Protein AF-A0A3N5YJX9-F1 (afdb_monomer_lite)

Structure (mmCIF, N/CA/C/O backbone):
data_AF-A0A3N5YJX9-F1
#
_entry.id   AF-A0A3N5YJX9-F1
#
loop_
_atom_site.group_PDB
_atom_site.id
_atom_site.type_symbol
_atom_site.label_atom_id
_atom_site.label_alt_id
_atom_site.label_comp_id
_atom_site.label_asym_id
_atom_site.label_entity_id
_atom_site.label_seq_id
_atom_site.pdbx_PDB_ins_code
_atom_site.Cartn_x
_atom_site.Cartn_y
_atom_site.Cartn_z
_atom_site.occupancy
_atom_site.B_iso_or_equiv
_atom_site.auth_seq_id
_atom_site.auth_comp_id
_atom_site.auth_asym_id
_atom_site.auth_atom_id
_atom_site.pdbx_PDB_model_num
ATOM 1 N N . MET A 1 1 ? -6.882 -29.088 -6.439 1.00 32.12 1 MET A N 1
ATOM 2 C CA . MET A 1 1 ? -7.105 -27.844 -7.210 1.00 32.12 1 MET A CA 1
ATOM 3 C C . MET A 1 1 ? -6.017 -26.853 -6.823 1.00 32.12 1 MET A C 1
ATOM 5 O O . MET A 1 1 ? -6.180 -26.112 -5.863 1.00 32.12 1 MET A O 1
ATOM 9 N N . SER A 1 2 ? -4.871 -26.924 -7.504 1.00 31.50 2 SER A N 1
ATOM 10 C CA . SER A 1 2 ? -3.689 -26.105 -7.214 1.00 31.50 2 SER A CA 1
ATOM 11 C C . SER A 1 2 ? -3.953 -24.651 -7.579 1.00 31.50 2 SER A C 1
ATOM 13 O O . SER A 1 2 ? -4.004 -24.302 -8.755 1.00 31.50 2 SER A O 1
ATOM 15 N N . ARG A 1 3 ? -4.155 -23.803 -6.570 1.00 35.34 3 ARG A N 1
ATOM 16 C CA . ARG A 1 3 ? -4.198 -22.355 -6.754 1.00 35.34 3 ARG A CA 1
ATOM 17 C C . ARG A 1 3 ? -2.767 -21.845 -6.720 1.00 35.34 3 ARG A C 1
ATOM 19 O O . ARG A 1 3 ? -2.044 -22.064 -5.755 1.00 35.34 3 ARG A O 1
ATOM 26 N N . HIS A 1 4 ? -2.363 -21.247 -7.833 1.00 33.12 4 HIS A N 1
ATOM 27 C CA . HIS A 1 4 ? -1.064 -20.627 -8.017 1.00 33.12 4 HIS A CA 1
ATOM 28 C C . HIS A 1 4 ? -0.726 -19.716 -6.835 1.00 33.12 4 HIS A C 1
ATOM 30 O O . HIS A 1 4 ? -1.499 -18.822 -6.492 1.00 33.12 4 HIS A O 1
ATOM 36 N N . LEU A 1 5 ? 0.455 -19.942 -6.255 1.00 34.22 5 LEU A N 1
ATOM 37 C CA . LEU A 1 5 ? 1.162 -18.989 -5.412 1.00 34.22 5 LEU A CA 1
ATOM 38 C C . LEU A 1 5 ? 1.250 -17.665 -6.179 1.00 34.22 5 LEU A C 1
ATOM 40 O O . LEU A 1 5 ? 2.107 -17.501 -7.050 1.00 34.22 5 LEU A O 1
ATOM 44 N N . HIS A 1 6 ? 0.358 -16.723 -5.882 1.00 37.38 6 HIS A N 1
ATOM 45 C CA . HIS A 1 6 ? 0.548 -15.334 -6.268 1.00 37.38 6 HIS A CA 1
ATOM 46 C C . HIS A 1 6 ? 1.673 -14.777 -5.394 1.00 37.38 6 HIS A C 1
ATOM 48 O O . HIS A 1 6 ? 1.455 -14.109 -4.389 1.00 37.38 6 HIS A O 1
ATOM 54 N N . LEU A 1 7 ? 2.907 -15.099 -5.785 1.00 35.69 7 LEU A N 1
ATOM 55 C CA . LEU A 1 7 ? 4.089 -14.337 -5.423 1.00 35.69 7 LEU A CA 1
ATOM 56 C C . LEU A 1 7 ? 3.825 -12.896 -5.866 1.00 35.69 7 LEU A C 1
ATOM 58 O O . LEU A 1 7 ? 3.895 -12.570 -7.053 1.00 35.69 7 LEU A O 1
A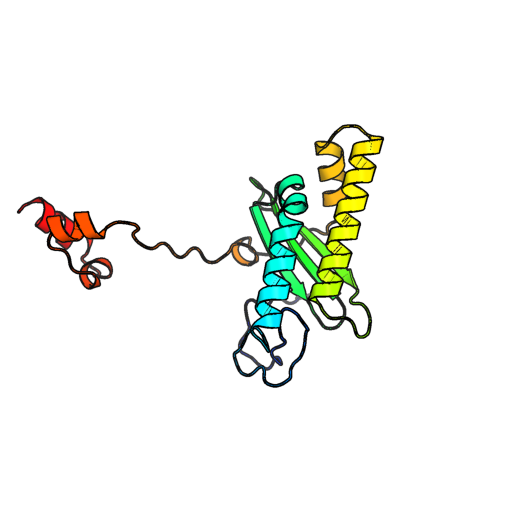TOM 62 N N . TYR A 1 8 ? 3.462 -12.045 -4.907 1.00 42.09 8 TYR A N 1
ATOM 63 C CA . TYR A 1 8 ? 3.454 -10.599 -5.083 1.00 42.09 8 TYR A CA 1
ATOM 64 C C . TYR A 1 8 ? 4.785 -10.186 -5.715 1.00 42.09 8 TYR A C 1
ATOM 66 O O . TYR A 1 8 ? 5.828 -10.739 -5.352 1.00 42.09 8 TYR A O 1
ATOM 74 N N . PRO A 1 9 ? 4.791 -9.262 -6.688 1.00 41.00 9 PRO A N 1
ATOM 75 C CA . PRO A 1 9 ? 5.944 -9.038 -7.535 1.00 41.00 9 PRO A CA 1
ATOM 76 C C . PRO A 1 9 ? 7.005 -8.225 -6.789 1.00 41.00 9 PRO A C 1
ATOM 78 O O . PRO A 1 9 ? 7.291 -7.076 -7.123 1.00 41.00 9 PRO A O 1
ATOM 81 N N . LEU A 1 10 ? 7.701 -8.854 -5.848 1.00 41.78 10 LEU A N 1
ATOM 82 C CA . LEU A 1 10 ? 9.114 -8.581 -5.642 1.00 41.78 10 LEU A CA 1
ATOM 83 C C . LEU A 1 10 ? 9.870 -9.245 -6.804 1.00 41.78 10 LEU A C 1
ATOM 85 O O . LEU A 1 10 ? 10.574 -10.225 -6.632 1.00 41.78 10 LEU A O 1
ATOM 89 N N . ILE A 1 11 ? 9.627 -8.709 -8.007 1.00 45.81 11 ILE A N 1
ATOM 90 C CA . ILE A 1 11 ? 10.294 -8.978 -9.288 1.00 45.81 11 ILE A CA 1
ATOM 91 C C . ILE A 1 11 ? 10.643 -10.466 -9.508 1.00 45.81 11 ILE A C 1
ATOM 93 O O . ILE A 1 11 ? 11.786 -10.864 -9.285 1.00 45.81 11 ILE A O 1
ATOM 97 N N . PRO A 1 12 ? 9.725 -11.278 -10.063 1.00 39.91 12 PRO A N 1
ATOM 98 C CA . PRO A 1 12 ? 10.127 -12.474 -10.778 1.00 39.91 12 PRO A CA 1
ATOM 99 C C . PRO A 1 12 ? 10.818 -12.019 -12.072 1.00 39.91 12 PRO A C 1
ATOM 101 O O . PRO A 1 12 ? 10.182 -11.524 -13.005 1.00 39.91 12 PRO A O 1
ATOM 104 N N . GLU A 1 13 ? 12.145 -12.132 -12.105 1.00 44.84 13 GLU A N 1
ATOM 105 C CA . GLU A 1 13 ? 12.948 -12.135 -13.331 1.00 44.84 13 GLU A CA 1
ATOM 106 C C . GLU A 1 13 ? 12.557 -13.381 -14.136 1.00 44.84 13 GLU A C 1
ATOM 108 O O . GLU A 1 13 ? 13.239 -14.386 -14.040 1.00 44.84 13 GLU A O 1
ATOM 113 N N . ASN A 1 14 ? 11.420 -13.358 -14.839 1.00 38.16 14 ASN A N 1
ATOM 114 C CA . ASN A 1 14 ? 11.086 -14.285 -15.927 1.00 38.16 14 ASN A CA 1
ATOM 115 C C . ASN A 1 14 ? 9.907 -13.719 -16.743 1.00 38.16 14 ASN A C 1
ATOM 117 O O . ASN A 1 14 ? 8.766 -13.703 -16.291 1.00 38.16 14 ASN A O 1
ATOM 121 N N . GLY A 1 15 ? 10.192 -13.207 -17.946 1.00 50.03 15 GLY A N 1
ATOM 122 C CA . GLY A 1 15 ? 9.205 -12.941 -19.007 1.00 50.03 15 GLY A CA 1
ATOM 123 C C . GLY A 1 15 ? 8.247 -11.747 -18.855 1.00 50.03 15 GLY A C 1
ATOM 124 O O . GLY A 1 15 ? 7.634 -11.352 -19.843 1.00 50.03 15 GLY A O 1
ATOM 125 N N . HIS A 1 16 ? 8.111 -11.128 -17.678 1.00 59.88 16 HIS A N 1
ATOM 126 C CA . HIS A 1 16 ? 7.178 -10.008 -17.494 1.00 59.88 16 HIS A CA 1
ATOM 127 C C . HIS A 1 16 ? 7.773 -8.647 -17.891 1.00 59.88 16 HIS A C 1
ATOM 129 O O . HIS A 1 16 ? 8.841 -8.241 -17.426 1.00 59.88 16 HIS A O 1
ATOM 135 N N . VAL A 1 17 ? 7.033 -7.898 -18.717 1.00 69.00 17 VAL A N 1
ATOM 136 C CA . VAL A 1 17 ? 7.378 -6.524 -19.110 1.00 69.00 17 VAL A CA 1
ATOM 137 C C . VAL A 1 17 ? 7.419 -5.633 -17.864 1.00 69.00 17 VAL A C 1
ATOM 139 O O . VAL A 1 17 ? 6.402 -5.436 -17.195 1.00 69.00 17 VAL A O 1
ATOM 142 N N . ARG A 1 18 ? 8.594 -5.077 -17.539 1.00 82.25 18 ARG A N 1
ATOM 143 C CA . ARG A 1 18 ? 8.729 -4.161 -16.396 1.00 82.25 18 ARG A CA 1
ATOM 144 C C . ARG A 1 18 ? 7.963 -2.875 -16.664 1.00 82.25 18 ARG A C 1
ATOM 146 O O . ARG A 1 18 ? 8.149 -2.241 -17.698 1.00 82.25 18 ARG A O 1
ATOM 153 N N . ARG A 1 19 ? 7.156 -2.466 -15.687 1.00 90.44 19 ARG A N 1
ATOM 154 C CA . ARG A 1 19 ? 6.384 -1.221 -15.709 1.00 90.44 19 ARG A CA 1
ATOM 155 C C . ARG A 1 19 ? 6.910 -0.242 -14.674 1.00 90.44 19 ARG A C 1
ATOM 157 O O . ARG A 1 19 ? 7.358 -0.638 -13.598 1.00 90.44 19 ARG A O 1
ATOM 164 N N . CYS A 1 20 ? 6.838 1.050 -14.977 1.00 93.56 20 CYS A N 1
ATOM 165 C CA . CYS A 1 20 ? 7.133 2.084 -13.997 1.00 93.56 20 CYS A CA 1
ATOM 166 C C . CYS A 1 20 ? 6.141 2.002 -12.833 1.00 93.56 20 CYS A C 1
ATOM 168 O O . CYS A 1 20 ? 4.937 2.097 -13.052 1.00 93.56 20 CYS A O 1
ATOM 170 N N . LEU A 1 21 ? 6.641 1.947 -11.594 1.00 92.12 21 LEU A N 1
ATOM 171 C CA . LEU A 1 21 ? 5.787 1.828 -10.405 1.00 92.12 21 LEU A CA 1
ATOM 172 C C . LEU A 1 21 ? 4.828 3.017 -10.180 1.00 92.12 21 LEU A C 1
ATOM 174 O O . LEU A 1 21 ? 3.862 2.905 -9.435 1.00 92.12 21 LEU A O 1
ATOM 178 N N . SER A 1 22 ? 5.106 4.164 -10.803 1.00 94.81 22 SER A N 1
ATOM 179 C CA . SER A 1 22 ? 4.322 5.394 -10.653 1.00 94.81 22 SER A CA 1
ATOM 180 C C . SER A 1 22 ? 3.301 5.567 -11.779 1.00 94.81 22 SER A C 1
ATOM 182 O O . SER A 1 22 ? 2.110 5.730 -11.523 1.00 94.81 22 SER A O 1
ATOM 184 N N . CYS A 1 23 ? 3.751 5.516 -13.039 1.00 94.56 23 CYS A N 1
ATOM 185 C CA . CYS A 1 23 ? 2.905 5.805 -14.201 1.00 94.56 23 CYS A CA 1
ATOM 186 C C . CYS A 1 23 ? 2.478 4.579 -15.013 1.00 94.56 23 CYS A C 1
ATOM 188 O O . CYS A 1 23 ? 1.605 4.710 -15.862 1.00 94.56 23 CYS A O 1
ATOM 190 N N . GLY A 1 24 ? 3.048 3.402 -14.753 1.00 93.00 24 GLY A N 1
ATOM 191 C CA . GLY A 1 24 ? 2.701 2.168 -15.453 1.00 93.00 24 GLY A CA 1
ATOM 192 C C . GLY A 1 24 ? 3.336 1.992 -16.834 1.00 93.00 24 GLY A C 1
ATOM 193 O O . GLY A 1 24 ? 3.169 0.919 -17.403 1.00 93.00 24 GLY A O 1
ATOM 194 N N . THR A 1 25 ? 4.085 2.975 -17.361 1.00 92.44 25 THR A N 1
ATOM 195 C CA . THR A 1 25 ? 4.723 2.841 -18.686 1.00 92.44 25 THR A CA 1
ATOM 196 C C . THR A 1 25 ? 5.690 1.662 -18.735 1.00 92.44 25 THR A C 1
ATOM 198 O O . THR A 1 25 ? 6.396 1.388 -17.760 1.00 92.44 25 THR A O 1
ATOM 201 N N . THR A 1 26 ? 5.723 0.986 -19.876 1.00 91.25 26 THR A N 1
ATOM 202 C CA . THR A 1 26 ? 6.689 -0.060 -20.231 1.00 91.25 26 THR A CA 1
ATOM 203 C C . THR A 1 26 ? 7.859 0.499 -21.045 1.00 91.25 26 THR A C 1
ATOM 205 O O . THR A 1 26 ? 8.892 -0.158 -21.193 1.00 91.25 26 THR A O 1
ATOM 208 N N . GLU A 1 27 ? 7.735 1.733 -21.536 1.00 89.94 27 GLU A N 1
ATOM 209 C CA . GLU A 1 27 ? 8.723 2.378 -22.391 1.00 89.94 27 GLU A CA 1
ATOM 210 C C . GLU A 1 27 ? 10.031 2.632 -21.640 1.00 89.94 27 GLU A C 1
ATOM 212 O O . GLU A 1 27 ? 10.050 3.171 -20.530 1.00 89.94 27 GLU A O 1
ATOM 217 N N . ASN A 1 28 ? 11.152 2.259 -22.263 1.00 84.75 28 ASN A N 1
ATOM 218 C CA . ASN A 1 28 ? 12.504 2.504 -21.750 1.00 84.75 28 ASN A CA 1
ATOM 219 C C . ASN A 1 28 ? 12.766 1.966 -20.330 1.00 84.75 28 ASN A C 1
ATOM 221 O O . ASN A 1 28 ? 13.691 2.412 -19.641 1.00 84.75 28 ASN A O 1
ATOM 225 N N . MET A 1 29 ? 11.985 0.975 -19.889 1.00 87.94 29 MET A N 1
ATOM 226 C CA . MET A 1 29 ? 12.058 0.473 -18.523 1.00 87.94 29 MET A CA 1
ATOM 227 C C . MET A 1 29 ? 13.302 -0.379 -18.270 1.00 87.94 29 MET A C 1
ATOM 229 O O . MET A 1 29 ? 13.894 -0.247 -17.202 1.00 87.94 29 MET A O 1
ATOM 233 N N . LYS A 1 30 ? 13.771 -1.189 -19.232 1.00 84.19 30 LYS A N 1
ATOM 234 C CA . LYS A 1 30 ? 14.934 -2.091 -19.060 1.00 84.19 30 LYS A CA 1
ATOM 235 C C . LYS A 1 30 ? 14.888 -2.786 -17.682 1.00 84.19 30 LYS A C 1
ATOM 237 O O . LYS A 1 30 ? 13.954 -3.529 -17.408 1.00 84.19 30 LYS A O 1
ATOM 242 N N . ARG A 1 31 ? 15.848 -2.492 -16.787 1.00 83.75 31 ARG A N 1
ATOM 243 C CA . ARG A 1 31 ? 15.897 -2.973 -15.388 1.00 83.75 31 ARG A CA 1
ATOM 244 C C . ARG A 1 31 ? 15.453 -1.943 -14.333 1.00 83.75 31 ARG A C 1
ATOM 246 O O . ARG A 1 31 ? 15.538 -2.204 -13.135 1.00 83.75 31 ARG A O 1
ATOM 253 N N . ARG A 1 32 ? 15.002 -0.760 -14.746 1.00 86.38 32 ARG A N 1
ATOM 254 C CA . ARG A 1 32 ? 14.600 0.345 -13.862 1.00 86.38 32 ARG A CA 1
ATOM 255 C C . ARG A 1 32 ? 13.259 0.042 -13.185 1.00 86.38 32 ARG A C 1
ATOM 257 O O . ARG A 1 32 ? 12.441 -0.705 -13.707 1.00 86.38 32 ARG A O 1
ATOM 264 N N . ARG A 1 33 ? 13.022 0.660 -12.022 1.00 89.25 33 ARG A N 1
ATOM 265 C CA . ARG A 1 33 ? 11.700 0.672 -11.350 1.00 89.25 33 ARG A CA 1
ATOM 266 C C . ARG A 1 33 ? 10.853 1.892 -11.726 1.00 89.25 33 ARG A C 1
ATOM 268 O O . ARG A 1 33 ? 9.632 1.874 -11.596 1.00 89.25 33 ARG A O 1
ATOM 275 N N . TYR A 1 34 ? 11.502 2.957 -12.194 1.00 93.69 34 TYR A N 1
ATOM 276 C CA . TYR A 1 34 ? 10.875 4.217 -12.579 1.00 93.69 34 TYR A CA 1
ATOM 277 C C . TYR A 1 34 ? 11.385 4.647 -13.953 1.00 93.69 34 TYR A C 1
ATOM 279 O O . TYR A 1 34 ? 12.584 4.526 -14.211 1.00 93.69 34 TYR A O 1
ATOM 287 N N . CYS A 1 35 ? 10.500 5.161 -14.810 1.00 93.56 35 CYS A N 1
ATOM 288 C CA . CYS A 1 35 ? 10.894 5.683 -16.120 1.00 93.56 35 CYS A CA 1
ATOM 289 C C . CYS A 1 35 ? 11.647 7.020 -16.007 1.00 93.56 35 CYS A C 1
ATOM 291 O O . CYS A 1 35 ? 12.532 7.294 -16.812 1.00 93.56 35 CYS A O 1
ATOM 293 N N . SER A 1 36 ? 11.351 7.818 -14.974 1.00 94.62 36 SER A N 1
ATOM 294 C CA . SER A 1 36 ? 11.978 9.115 -14.711 1.00 94.62 36 SER A CA 1
ATOM 295 C C . SER A 1 36 ? 12.150 9.393 -13.212 1.00 94.62 36 SER A C 1
ATOM 297 O O . SER A 1 36 ? 11.510 8.766 -12.358 1.00 94.62 36 SER A O 1
ATOM 299 N N . ILE A 1 37 ? 13.011 10.366 -12.890 1.00 94.94 37 ILE A N 1
ATOM 300 C CA . ILE A 1 37 ? 13.182 10.889 -11.523 1.00 94.94 37 ILE A CA 1
ATOM 301 C C . ILE A 1 37 ? 11.869 11.494 -11.020 1.00 94.94 37 ILE A C 1
ATOM 303 O O . ILE A 1 37 ? 11.470 11.230 -9.887 1.00 94.94 37 ILE A O 1
ATOM 307 N N . GLU A 1 38 ? 11.162 12.221 -11.884 1.00 96.25 38 GLU A N 1
ATOM 308 C CA . GLU A 1 38 ? 9.857 12.806 -11.583 1.00 96.25 38 GLU A CA 1
ATOM 309 C C . GLU A 1 38 ? 8.846 11.731 -11.158 1.00 96.25 38 GLU A C 1
ATOM 311 O O . GLU A 1 38 ? 8.195 11.863 -10.125 1.00 96.25 38 GLU A O 1
ATOM 316 N N . CYS A 1 39 ? 8.773 10.601 -11.872 1.00 95.38 39 CYS A N 1
ATOM 317 C CA . CYS A 1 39 ? 7.890 9.494 -11.497 1.00 95.38 39 CYS A CA 1
ATOM 318 C C . CYS A 1 39 ? 8.227 8.914 -10.117 1.00 95.38 39 CYS A C 1
ATOM 320 O O . CYS A 1 39 ? 7.314 8.621 -9.337 1.00 95.38 39 CYS A O 1
ATOM 322 N N . ARG A 1 40 ? 9.521 8.771 -9.797 1.00 94.75 40 ARG A N 1
ATOM 323 C CA . ARG A 1 40 ? 9.985 8.323 -8.474 1.00 94.75 40 ARG A CA 1
ATOM 324 C C . ARG A 1 40 ? 9.578 9.308 -7.380 1.00 94.75 40 ARG A C 1
ATOM 326 O O . ARG A 1 40 ? 9.062 8.889 -6.346 1.00 94.75 40 ARG A O 1
ATOM 333 N N . GLN A 1 41 ? 9.817 10.599 -7.598 1.00 95.56 41 GLN A N 1
ATOM 334 C CA . GLN A 1 41 ? 9.490 11.654 -6.641 1.00 95.56 41 GLN A CA 1
ATOM 335 C C . GLN A 1 41 ? 7.979 11.783 -6.449 1.00 95.56 41 GLN A C 1
ATOM 337 O O . GLN A 1 41 ? 7.529 11.824 -5.307 1.00 95.56 41 GLN A O 1
ATOM 342 N N . LYS A 1 42 ? 7.192 11.739 -7.531 1.00 94.69 42 LYS A N 1
ATOM 343 C CA . LYS A 1 42 ? 5.727 11.773 -7.477 1.00 94.69 42 LYS A CA 1
ATOM 344 C C . LYS A 1 42 ? 5.182 10.620 -6.639 1.00 94.69 42 LYS A C 1
ATOM 346 O O . LYS A 1 42 ? 4.387 10.868 -5.736 1.00 94.69 42 LYS A O 1
ATOM 351 N N . LEU A 1 43 ? 5.617 9.378 -6.880 1.00 92.88 43 LEU A N 1
ATOM 352 C CA . LEU A 1 43 ? 5.144 8.242 -6.079 1.00 92.88 43 LEU A CA 1
ATOM 353 C C . LEU A 1 43 ? 5.560 8.384 -4.611 1.00 92.88 43 LEU A C 1
ATOM 355 O O . LEU A 1 43 ? 4.719 8.248 -3.728 1.00 92.88 43 LEU A O 1
ATOM 359 N N . ARG A 1 44 ? 6.826 8.731 -4.341 1.00 92.94 44 ARG A N 1
ATOM 360 C CA . ARG A 1 44 ? 7.323 8.925 -2.970 1.00 92.94 44 ARG A CA 1
ATOM 361 C C . ARG A 1 44 ? 6.559 10.017 -2.226 1.00 92.94 44 ARG A C 1
ATOM 363 O O . ARG A 1 44 ? 6.184 9.812 -1.078 1.00 92.94 44 ARG A O 1
ATOM 370 N N . HIS A 1 45 ? 6.315 11.156 -2.869 1.00 93.12 45 HIS A N 1
ATOM 371 C CA . HIS A 1 45 ? 5.527 12.237 -2.293 1.00 93.12 45 HIS A CA 1
ATOM 372 C C . HIS A 1 45 ? 4.122 11.741 -1.942 1.00 93.12 45 HIS A C 1
ATOM 374 O O . HIS A 1 45 ? 3.704 11.882 -0.798 1.00 93.12 45 HIS A O 1
ATOM 380 N N . ASN A 1 46 ? 3.444 11.071 -2.883 1.00 92.00 46 ASN A N 1
ATOM 381 C CA . ASN A 1 46 ? 2.093 10.550 -2.676 1.00 92.00 46 ASN A CA 1
ATOM 382 C C . ASN A 1 46 ? 2.005 9.506 -1.551 1.00 92.00 46 ASN A C 1
ATOM 384 O O . ASN A 1 46 ? 1.006 9.494 -0.831 1.00 92.00 46 ASN A O 1
ATOM 388 N N . LEU A 1 47 ? 3.032 8.668 -1.389 1.00 89.12 47 LEU A N 1
ATOM 389 C CA . LEU A 1 47 ? 3.151 7.735 -0.267 1.00 89.12 47 LEU A CA 1
ATOM 390 C C . LEU A 1 47 ? 3.336 8.486 1.059 1.00 89.12 47 LEU A C 1
ATOM 392 O O . LEU A 1 47 ? 2.598 8.237 2.008 1.00 89.12 47 LEU A O 1
ATOM 396 N N . ASN A 1 48 ? 4.261 9.449 1.107 1.00 88.19 48 ASN A N 1
ATOM 397 C CA . ASN A 1 48 ? 4.577 10.211 2.317 1.00 88.19 48 ASN A CA 1
ATOM 398 C C . ASN A 1 48 ? 3.370 10.991 2.850 1.00 88.19 48 ASN A C 1
ATOM 400 O O . ASN A 1 48 ? 3.063 10.901 4.039 1.00 88.19 48 ASN A O 1
ATOM 404 N N . ILE A 1 49 ? 2.662 11.724 1.983 1.00 88.38 49 ILE A N 1
ATOM 405 C CA . ILE A 1 49 ? 1.531 12.563 2.411 1.00 88.38 49 ILE A CA 1
ATOM 406 C C . ILE A 1 49 ? 0.331 11.748 2.912 1.00 88.38 49 ILE A C 1
ATOM 408 O O . ILE A 1 49 ? -0.528 12.286 3.602 1.00 88.38 49 ILE A O 1
ATOM 412 N N . ARG A 1 50 ? 0.267 10.446 2.603 1.00 87.00 50 ARG A N 1
ATOM 413 C CA . ARG A 1 50 ? -0.850 9.567 2.988 1.00 87.00 50 ARG A CA 1
ATOM 414 C C . ARG A 1 50 ? -0.509 8.577 4.098 1.00 87.00 50 ARG A C 1
ATOM 416 O O . ARG A 1 50 ? -1.306 7.694 4.410 1.00 87.00 50 ARG A O 1
ATOM 423 N N . THR A 1 51 ? 0.636 8.762 4.748 1.00 89.19 51 THR A N 1
ATOM 424 C CA . THR A 1 51 ? 1.036 7.980 5.927 1.00 89.19 51 THR A CA 1
ATOM 425 C C . THR A 1 51 ? 0.058 8.123 7.095 1.00 89.19 51 THR A C 1
ATOM 427 O O . THR A 1 51 ? -0.116 7.167 7.845 1.00 89.19 51 THR A O 1
ATOM 430 N N . GLY A 1 52 ? -0.646 9.256 7.214 1.00 93.25 52 GLY A N 1
ATOM 431 C CA . GLY A 1 52 ? -1.610 9.493 8.293 1.00 93.25 52 GLY A CA 1
ATOM 432 C C . GLY A 1 52 ? -2.740 8.457 8.361 1.00 93.25 52 GLY A C 1
ATOM 433 O O . GLY A 1 52 ? -3.091 8.009 9.451 1.00 93.25 52 GLY A O 1
ATOM 434 N N . LEU A 1 53 ? -3.269 8.007 7.213 1.00 94.62 53 LEU A N 1
ATOM 435 C CA . LEU A 1 53 ? -4.275 6.939 7.203 1.00 94.62 53 LEU A CA 1
ATOM 436 C C . LEU A 1 53 ? -3.666 5.604 7.646 1.00 94.62 53 LEU A C 1
ATOM 438 O O . LEU A 1 53 ? -4.248 4.917 8.476 1.00 94.62 53 LEU A O 1
ATOM 442 N N . LEU A 1 54 ? -2.475 5.256 7.152 1.00 94.56 54 LEU A N 1
ATOM 443 C CA . LEU A 1 54 ? -1.786 4.020 7.548 1.00 94.56 54 LEU A CA 1
ATOM 444 C C . LEU A 1 54 ? -1.520 3.983 9.062 1.00 94.56 54 LEU A C 1
ATOM 446 O O . LEU A 1 54 ? -1.739 2.955 9.704 1.00 94.56 54 LEU A O 1
ATOM 450 N N . GLN A 1 55 ? -1.129 5.120 9.644 1.00 94.44 55 GLN A N 1
ATOM 451 C CA . GLN A 1 55 ? -0.973 5.282 11.091 1.00 94.44 55 GLN A CA 1
ATOM 452 C C . GLN A 1 55 ? -2.304 5.106 11.833 1.00 94.44 55 GLN A C 1
ATOM 454 O O . GLN A 1 55 ? -2.358 4.375 12.821 1.00 94.44 55 GLN A O 1
ATOM 459 N N . ALA A 1 56 ? -3.392 5.712 11.343 1.00 95.50 56 ALA A N 1
ATOM 460 C CA . ALA A 1 56 ? -4.726 5.547 11.925 1.00 95.50 56 ALA A CA 1
ATOM 461 C C . ALA A 1 56 ? -5.213 4.085 11.885 1.00 95.50 56 ALA A C 1
ATOM 463 O O . ALA A 1 56 ? -5.926 3.640 12.787 1.00 95.50 56 ALA A O 1
ATOM 464 N N . LEU A 1 57 ? -4.790 3.322 10.874 1.00 95.31 57 LEU A N 1
ATOM 465 C 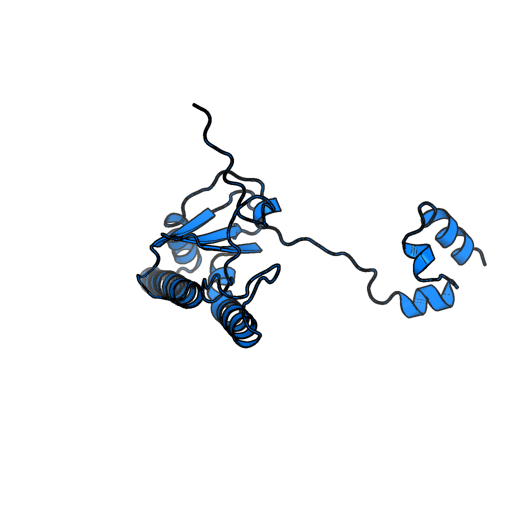CA . LEU A 1 57 ? -5.065 1.892 10.737 1.00 95.31 57 LEU A CA 1
ATOM 466 C C . LEU A 1 57 ? -4.099 0.993 11.530 1.00 95.31 57 LEU A C 1
ATOM 468 O O . LEU A 1 57 ? -4.174 -0.226 11.407 1.00 95.31 57 LEU A O 1
ATOM 472 N N . GLN A 1 58 ? -3.195 1.560 12.340 1.00 94.94 58 GLN A N 1
ATOM 473 C CA . GLN A 1 58 ? -2.161 0.818 13.081 1.00 94.94 58 GLN A CA 1
ATOM 474 C C . GLN A 1 58 ? -1.301 -0.075 12.171 1.00 94.94 58 GLN A C 1
ATOM 476 O O . GLN A 1 58 ? -0.926 -1.190 12.532 1.00 94.94 58 GLN A O 1
ATOM 481 N N . THR A 1 59 ? -0.992 0.418 10.972 1.00 94.38 59 THR A N 1
ATOM 482 C CA . THR A 1 59 ? -0.210 -0.317 9.975 1.00 94.38 59 THR A CA 1
ATOM 483 C C . THR A 1 59 ? 1.275 -0.287 10.333 1.00 94.38 59 THR A C 1
ATOM 485 O O . THR A 1 59 ? 1.860 0.787 10.468 1.00 94.38 59 THR A O 1
ATOM 488 N N . ARG A 1 60 ? 1.893 -1.466 10.449 1.00 93.69 60 ARG A N 1
ATOM 489 C CA . ARG A 1 60 ? 3.336 -1.652 10.643 1.00 93.69 60 ARG A CA 1
ATOM 490 C C . ARG A 1 60 ? 4.086 -1.645 9.316 1.00 93.69 60 ARG A C 1
ATOM 492 O O . ARG A 1 60 ? 5.095 -0.958 9.188 1.00 93.69 60 ARG A O 1
ATOM 499 N N . TYR A 1 61 ? 3.598 -2.411 8.344 1.00 92.31 61 TYR A N 1
ATOM 500 C CA . TYR A 1 61 ? 4.158 -2.475 6.995 1.00 92.31 61 TYR A CA 1
ATOM 501 C C . TYR A 1 61 ? 3.041 -2.373 5.967 1.00 92.31 61 TYR A C 1
ATOM 503 O O . TYR A 1 61 ? 1.932 -2.846 6.206 1.00 92.31 61 TYR A O 1
ATOM 511 N N . ALA A 1 62 ? 3.347 -1.758 4.830 1.00 91.94 62 ALA A N 1
ATOM 512 C CA . ALA A 1 62 ? 2.432 -1.654 3.710 1.00 91.94 62 ALA A CA 1
ATOM 513 C C . ALA A 1 62 ? 3.199 -1.789 2.398 1.00 91.94 62 ALA A C 1
ATOM 515 O O . ALA A 1 62 ? 4.299 -1.246 2.268 1.00 91.94 62 ALA A O 1
ATOM 516 N N . THR A 1 63 ? 2.600 -2.459 1.420 1.00 90.44 63 THR A N 1
ATOM 517 C CA . THR A 1 63 ? 3.141 -2.548 0.065 1.00 90.44 63 THR A CA 1
ATOM 518 C C . THR A 1 63 ? 2.078 -2.154 -0.945 1.00 90.44 63 THR A C 1
ATOM 520 O O . THR A 1 63 ? 0.909 -2.506 -0.815 1.00 90.44 63 THR A O 1
ATOM 523 N N . PHE A 1 64 ? 2.488 -1.387 -1.948 1.00 91.12 64 PHE A N 1
ATOM 524 C CA . PHE A 1 64 ? 1.627 -0.951 -3.039 1.00 91.12 64 PHE A CA 1
ATOM 525 C C . PHE A 1 64 ? 2.112 -1.569 -4.345 1.00 91.12 64 PHE A C 1
ATOM 527 O O . PHE A 1 64 ? 3.299 -1.487 -4.674 1.00 91.12 64 PHE A O 1
ATOM 534 N N . TYR A 1 65 ? 1.183 -2.122 -5.118 1.00 90.06 65 TYR A N 1
ATOM 535 C CA . TYR A 1 65 ? 1.437 -2.620 -6.465 1.00 90.06 65 TYR A CA 1
ATOM 536 C C . TYR A 1 65 ? 0.177 -2.507 -7.326 1.00 90.06 65 TYR A C 1
ATOM 538 O O . TYR A 1 65 ? -0.900 -2.116 -6.873 1.00 90.06 65 TYR A O 1
ATOM 546 N N . PHE A 1 66 ? 0.324 -2.819 -8.610 1.00 92.75 66 PHE A N 1
ATOM 547 C CA . PHE A 1 66 ? -0.775 -2.793 -9.561 1.00 92.75 66 PHE A CA 1
ATOM 548 C C . PHE A 1 66 ? -0.584 -3.827 -10.664 1.00 92.75 66 PHE A C 1
ATOM 550 O O . PHE A 1 66 ? 0.533 -4.233 -10.992 1.00 92.75 66 PHE A O 1
ATOM 557 N N . THR A 1 67 ? -1.702 -4.207 -11.266 1.00 90.50 67 THR A N 1
ATOM 558 C CA . THR A 1 67 ? -1.797 -5.033 -12.466 1.00 90.50 67 THR A CA 1
ATOM 559 C C . THR A 1 67 ? -2.383 -4.200 -13.608 1.00 90.50 67 THR A C 1
ATOM 561 O O . THR A 1 67 ? -2.447 -2.970 -13.541 1.00 90.50 67 THR A O 1
ATOM 564 N N . GLU A 1 68 ? -2.796 -4.844 -14.696 1.00 86.62 68 GLU A N 1
ATOM 565 C CA . GLU A 1 68 ? -3.519 -4.131 -15.755 1.00 86.62 68 GLU A CA 1
ATOM 566 C C . GLU A 1 68 ? -4.926 -3.718 -15.329 1.00 86.62 68 GLU A C 1
ATOM 568 O O . GLU A 1 68 ? -5.422 -2.689 -15.773 1.00 86.62 68 GLU A O 1
ATOM 573 N N . THR A 1 69 ? -5.544 -4.468 -14.419 1.00 90.44 69 THR A N 1
ATOM 574 C CA . THR A 1 69 ? -6.963 -4.311 -14.087 1.00 90.44 69 THR A CA 1
ATOM 575 C C . THR A 1 69 ? -7.194 -3.706 -12.708 1.00 90.44 69 THR A C 1
ATOM 577 O O . THR A 1 69 ? -8.211 -3.048 -12.506 1.00 90.44 69 THR A O 1
ATOM 580 N N . HIS A 1 70 ? -6.264 -3.876 -11.763 1.00 93.75 70 HIS A N 1
ATOM 581 C CA . HIS A 1 70 ? -6.453 -3.445 -10.375 1.00 93.75 70 HIS A CA 1
ATOM 582 C C . HIS A 1 70 ? -5.179 -2.845 -9.774 1.00 93.75 70 HIS A C 1
ATOM 584 O O . HIS A 1 70 ? -4.064 -3.117 -10.220 1.00 93.75 70 HIS A O 1
ATOM 590 N N . ILE A 1 71 ? -5.357 -2.017 -8.753 1.00 94.88 71 ILE A N 1
ATOM 591 C CA . ILE A 1 71 ? -4.317 -1.650 -7.800 1.00 94.88 71 ILE A CA 1
ATOM 592 C C . ILE A 1 71 ? -4.590 -2.337 -6.468 1.00 94.88 71 ILE A C 1
ATOM 594 O O . ILE A 1 71 ? -5.742 -2.636 -6.150 1.00 94.88 71 ILE A O 1
ATOM 598 N N . ALA A 1 72 ? -3.538 -2.534 -5.687 1.00 94.69 72 ALA A N 1
ATOM 599 C CA . ALA A 1 72 ? -3.648 -3.119 -4.368 1.00 94.69 72 ALA A CA 1
ATOM 600 C C . ALA A 1 72 ? -2.726 -2.424 -3.368 1.00 94.69 72 ALA A C 1
ATOM 602 O O . ALA A 1 72 ? -1.631 -1.957 -3.705 1.00 94.69 72 ALA A O 1
ATOM 603 N N . LEU A 1 73 ? -3.205 -2.352 -2.132 1.00 94.81 73 LEU A N 1
ATOM 604 C CA . LEU A 1 73 ? -2.448 -1.941 -0.964 1.00 94.81 73 LEU A CA 1
ATOM 605 C C . LEU A 1 73 ? -2.577 -3.040 0.081 1.00 94.81 73 LEU A C 1
ATOM 607 O O . LEU A 1 73 ? -3.611 -3.131 0.746 1.00 94.81 73 LEU A O 1
ATOM 611 N N . ASP A 1 74 ? -1.524 -3.836 0.224 1.00 94.00 74 ASP A N 1
ATOM 612 C CA . ASP A 1 74 ? -1.466 -4.830 1.287 1.00 94.00 74 ASP A CA 1
ATOM 613 C C . ASP A 1 74 ? -0.879 -4.179 2.531 1.00 94.00 74 ASP A C 1
ATOM 615 O O . ASP A 1 74 ? 0.084 -3.409 2.456 1.00 94.00 74 ASP A O 1
ATOM 619 N N . ILE A 1 75 ? -1.464 -4.489 3.678 1.00 94.25 75 ILE A N 1
ATOM 620 C CA . ILE A 1 75 ? -1.074 -3.965 4.974 1.00 94.25 75 ILE A CA 1
ATOM 621 C C . ILE A 1 75 ? -0.904 -5.100 5.978 1.00 94.25 75 ILE A C 1
ATOM 623 O O . ILE A 1 75 ? -1.615 -6.104 5.957 1.00 94.25 75 ILE A O 1
ATOM 627 N N . LEU A 1 76 ? 0.028 -4.885 6.897 1.00 94.50 76 LEU A N 1
ATOM 628 C CA . LEU A 1 76 ? 0.220 -5.682 8.097 1.00 94.50 76 LEU A CA 1
ATOM 629 C C . LEU A 1 76 ? 0.113 -4.755 9.303 1.00 94.50 76 LEU A C 1
ATOM 631 O O . LEU A 1 76 ? 0.850 -3.768 9.383 1.00 94.50 76 LEU A O 1
ATOM 635 N N . GLN A 1 77 ? -0.764 -5.067 10.254 1.00 94.62 77 GLN A N 1
ATOM 636 C CA . GLN A 1 77 ? -0.920 -4.268 11.469 1.00 94.62 77 GLN A CA 1
ATOM 637 C C . GLN A 1 77 ? 0.127 -4.603 12.539 1.00 94.62 77 GLN A C 1
ATOM 639 O O . GLN A 1 77 ? 0.706 -5.690 12.563 1.00 94.62 77 GLN A O 1
ATOM 644 N N . TYR A 1 78 ? 0.374 -3.668 13.458 1.00 92.25 78 TYR A N 1
ATOM 645 C CA . TYR A 1 78 ? 1.196 -3.947 14.638 1.00 92.25 78 TYR A CA 1
ATOM 646 C C . TYR A 1 78 ? 0.596 -5.085 15.470 1.00 92.25 78 TYR A C 1
ATOM 648 O O . TYR A 1 78 ? -0.587 -5.070 15.789 1.00 92.25 78 TYR A O 1
ATOM 656 N N . GLY A 1 79 ? 1.432 -6.061 15.834 1.00 88.19 79 GLY A N 1
ATOM 657 C CA . GLY A 1 79 ? 1.022 -7.206 16.653 1.00 88.19 79 GLY A CA 1
ATOM 658 C C . GLY A 1 79 ? 0.180 -8.260 15.926 1.00 88.19 79 GLY A C 1
ATOM 659 O O . GLY A 1 79 ? -0.174 -9.250 16.553 1.00 88.19 79 GLY A O 1
ATOM 660 N N . SER A 1 80 ? -0.109 -8.080 14.633 1.00 88.62 80 SER A N 1
ATOM 661 C CA . SER A 1 80 ? -0.834 -9.058 13.815 1.00 88.62 80 SER A CA 1
ATOM 662 C C . SER A 1 80 ? 0.112 -9.828 12.890 1.00 88.62 80 SER A C 1
ATOM 664 O O . SER A 1 80 ? 1.164 -9.321 12.489 1.00 88.62 80 SER A O 1
ATOM 666 N N . THR A 1 81 ? -0.282 -11.051 12.539 1.00 87.56 81 THR A N 1
ATOM 667 C CA . THR A 1 81 ? 0.305 -11.860 11.459 1.00 87.56 81 THR A CA 1
ATOM 668 C C . THR A 1 81 ? -0.605 -11.934 10.233 1.00 87.56 81 THR A C 1
ATOM 670 O O . THR A 1 81 ? -0.225 -12.533 9.233 1.00 87.56 81 THR A O 1
ATOM 673 N N . GLU A 1 82 ? -1.798 -11.342 10.300 1.00 90.06 82 GLU A N 1
ATOM 674 C CA . GLU A 1 82 ? -2.767 -11.339 9.208 1.00 90.06 82 GLU A CA 1
ATOM 675 C C . GLU A 1 82 ? -2.448 -10.232 8.206 1.00 90.06 82 GLU A C 1
ATOM 677 O O . GLU A 1 82 ? -2.320 -9.054 8.559 1.00 90.06 82 GLU A O 1
ATOM 682 N N . LEU A 1 83 ? -2.343 -10.623 6.938 1.00 93.06 83 LEU A N 1
ATOM 683 C CA . LEU A 1 83 ? -2.208 -9.704 5.822 1.00 93.06 83 LEU A CA 1
ATOM 684 C C . LEU A 1 83 ? -3.591 -9.343 5.284 1.00 93.06 83 LEU A C 1
ATOM 686 O O . LEU A 1 83 ? -4.416 -10.211 4.995 1.00 93.06 83 LEU A O 1
ATOM 690 N N . LEU A 1 84 ? -3.824 -8.045 5.121 1.00 94.88 84 LEU A N 1
ATOM 691 C CA . LEU A 1 84 ? -5.065 -7.500 4.583 1.00 94.88 84 LEU A CA 1
ATOM 692 C C . LEU A 1 84 ? -4.759 -6.704 3.320 1.00 94.88 84 LEU A C 1
ATOM 694 O O . LEU A 1 84 ? -3.804 -5.935 3.304 1.00 94.88 84 LEU A O 1
ATOM 698 N N . SER A 1 85 ? -5.587 -6.837 2.289 1.00 95.38 85 SER A N 1
ATOM 699 C CA . SER A 1 85 ? -5.434 -6.111 1.030 1.00 95.38 85 SER A CA 1
ATOM 700 C C . SER A 1 85 ? -6.650 -5.249 0.719 1.00 95.38 85 SER A C 1
ATOM 702 O O . SER A 1 85 ? -7.796 -5.709 0.749 1.00 95.38 85 SER A O 1
ATOM 704 N N . PHE A 1 86 ? -6.398 -3.986 0.381 1.00 96.88 86 PHE A N 1
ATOM 705 C CA . PHE A 1 86 ? -7.375 -3.127 -0.279 1.00 96.88 86 PHE A CA 1
ATOM 706 C C . PHE A 1 86 ? -7.156 -3.199 -1.785 1.00 96.88 86 PHE A C 1
ATOM 708 O O . PHE A 1 86 ? -6.145 -2.704 -2.279 1.00 96.88 86 PHE A O 1
ATOM 715 N N . ILE A 1 87 ? -8.115 -3.774 -2.510 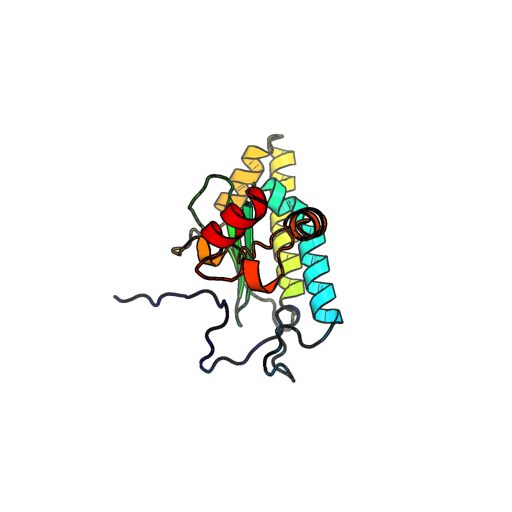1.00 95.81 87 ILE A N 1
ATOM 716 C CA . ILE A 1 87 ? -8.039 -3.968 -3.962 1.00 95.81 87 ILE A CA 1
ATOM 717 C C . ILE A 1 87 ? -9.055 -3.055 -4.641 1.00 95.81 87 ILE A C 1
ATOM 719 O O . ILE A 1 87 ? -10.246 -3.103 -4.339 1.00 95.81 87 ILE A O 1
ATOM 723 N N . PHE A 1 88 ? -8.587 -2.206 -5.553 1.00 95.44 88 PHE A N 1
ATOM 724 C CA . PHE A 1 88 ? -9.424 -1.258 -6.290 1.00 95.44 88 PHE A CA 1
ATOM 725 C C . PHE A 1 88 ? -9.221 -1.430 -7.798 1.00 95.44 88 PHE A C 1
ATOM 727 O O . PHE A 1 88 ? -8.089 -1.644 -8.236 1.00 95.44 88 PHE A O 1
ATOM 734 N N . PRO A 1 89 ? -10.274 -1.298 -8.623 1.00 95.12 89 PRO A N 1
ATOM 735 C CA . PRO A 1 89 ? -10.121 -1.331 -10.071 1.00 95.12 89 PRO A CA 1
ATOM 736 C C . PRO A 1 89 ? -9.297 -0.134 -10.548 1.00 95.12 89 PRO A C 1
ATOM 738 O O . PRO A 1 89 ? -9.414 0.981 -10.014 1.00 95.12 89 PRO A O 1
ATOM 741 N N . ARG A 1 90 ? -8.472 -0.369 -11.570 1.00 94.19 90 ARG A N 1
ATOM 742 C CA . ARG A 1 90 ? -7.756 0.694 -12.274 1.00 94.19 90 ARG A CA 1
ATOM 743 C C . ARG A 1 90 ? -8.716 1.508 -13.116 1.00 94.19 90 ARG A C 1
ATOM 745 O O . ARG A 1 90 ? -9.641 0.975 -13.722 1.00 94.19 90 ARG A O 1
ATOM 752 N N . SER A 1 91 ? -8.464 2.808 -13.172 1.00 92.75 91 SER A N 1
ATOM 753 C CA . SER A 1 91 ? -9.214 3.686 -14.061 1.00 92.75 91 SER A CA 1
ATOM 754 C C . SER A 1 91 ? -8.580 3.652 -15.451 1.00 92.75 91 SER A C 1
ATOM 756 O O . SER A 1 91 ? -7.359 3.77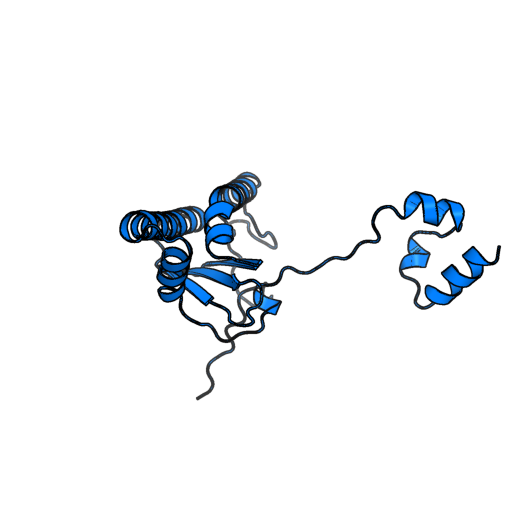9 -15.589 1.00 92.75 91 SER A O 1
ATOM 758 N N . ASN A 1 92 ? -9.405 3.525 -16.492 1.00 88.19 92 ASN A N 1
ATOM 759 C CA . ASN A 1 92 ? -8.926 3.503 -17.873 1.00 88.19 92 ASN A CA 1
ATOM 760 C C . ASN A 1 92 ? -8.100 4.758 -18.194 1.00 88.19 92 ASN A C 1
ATOM 762 O O . ASN A 1 92 ? -8.508 5.884 -17.908 1.00 88.19 92 ASN A O 1
ATOM 766 N N . GLY A 1 93 ? -6.908 4.554 -18.762 1.00 86.00 93 GLY A N 1
ATOM 767 C CA . GLY A 1 93 ? -5.995 5.632 -19.152 1.00 86.00 93 GLY A CA 1
ATOM 768 C C . GLY A 1 93 ? -5.363 6.420 -17.994 1.00 86.00 93 GLY A C 1
ATOM 769 O O . GLY A 1 93 ? -4.663 7.401 -18.247 1.00 86.00 93 GLY A O 1
ATOM 770 N N . LYS A 1 94 ? -5.574 6.033 -16.726 1.00 92.94 94 LYS A N 1
ATOM 771 C CA . LYS A 1 94 ? -4.958 6.708 -15.573 1.00 92.94 94 LYS A CA 1
ATOM 772 C C . LYS A 1 94 ? -3.677 6.021 -15.110 1.00 92.94 94 LYS A C 1
ATOM 774 O O . LYS A 1 94 ? -3.481 4.806 -15.232 1.00 92.94 94 LYS A O 1
ATOM 779 N N . LYS A 1 95 ? -2.786 6.842 -14.546 1.00 95.25 95 LYS A N 1
ATOM 780 C CA . LYS A 1 95 ? -1.527 6.389 -13.954 1.00 95.25 95 LYS A CA 1
ATOM 781 C C . LYS A 1 95 ? -1.820 5.652 -12.636 1.00 95.25 95 LYS A C 1
ATOM 783 O O . LYS A 1 95 ? -2.625 6.152 -11.848 1.00 95.25 95 LYS A O 1
ATOM 788 N N . PRO A 1 96 ? -1.123 4.544 -12.329 1.00 95.81 96 PRO A N 1
ATOM 789 C CA . PRO A 1 96 ? -1.278 3.815 -11.069 1.00 95.81 96 PRO A CA 1
ATOM 790 C C . PRO A 1 96 ? -1.161 4.688 -9.813 1.00 95.81 96 PRO A C 1
ATOM 792 O O . PRO A 1 96 ? -1.921 4.505 -8.870 1.00 95.81 96 PRO A O 1
ATOM 795 N N . VAL A 1 97 ? -0.257 5.675 -9.799 1.00 95.25 97 VAL A N 1
ATOM 796 C CA . VAL A 1 97 ? -0.111 6.613 -8.670 1.00 95.25 97 VAL A CA 1
ATOM 797 C C . VAL A 1 97 ? -1.353 7.484 -8.440 1.00 95.25 97 VAL A C 1
ATOM 799 O O . VAL A 1 97 ? -1.641 7.869 -7.304 1.00 95.25 97 VAL A O 1
ATOM 802 N N . ASP A 1 98 ? -2.101 7.793 -9.498 1.00 95.50 98 ASP A N 1
ATOM 803 C CA . ASP A 1 98 ? -3.326 8.585 -9.400 1.00 95.50 98 ASP A CA 1
ATOM 804 C C . ASP A 1 98 ? -4.479 7.701 -8.884 1.00 95.50 98 ASP A C 1
ATOM 806 O O . ASP A 1 98 ? -5.234 8.124 -8.008 1.00 95.50 98 ASP A O 1
ATOM 810 N N . ASP A 1 99 ? -4.556 6.438 -9.324 1.00 95.81 99 ASP A N 1
ATOM 811 C CA . ASP A 1 99 ? -5.486 5.448 -8.757 1.00 95.81 99 ASP A CA 1
ATOM 812 C C . ASP A 1 99 ? -5.193 5.169 -7.275 1.00 95.81 99 ASP A C 1
ATOM 814 O O . ASP A 1 99 ? -6.113 5.131 -6.459 1.00 95.81 99 ASP A O 1
ATOM 818 N N . PHE A 1 100 ? -3.917 5.050 -6.900 1.00 94.50 100 PHE A N 1
ATOM 819 C CA . PHE A 1 100 ? -3.490 4.902 -5.506 1.00 94.50 100 PHE A CA 1
ATOM 820 C C . PHE A 1 100 ? -3.953 6.076 -4.643 1.00 94.50 100 PHE A C 1
ATOM 822 O O . PHE A 1 100 ? -4.498 5.904 -3.552 1.00 94.50 100 PHE A O 1
ATOM 829 N N . SER A 1 101 ? -3.773 7.285 -5.173 1.00 94.44 101 SER A N 1
ATOM 830 C CA . SER A 1 101 ? -4.212 8.518 -4.530 1.00 94.44 101 SER A CA 1
ATOM 831 C C . SER A 1 101 ? -5.725 8.532 -4.317 1.00 94.44 101 SER A C 1
ATOM 833 O O . SER A 1 101 ? -6.185 8.870 -3.227 1.00 94.44 101 SER A O 1
ATOM 835 N N . ARG A 1 102 ? -6.493 8.122 -5.334 1.00 95.44 102 ARG A N 1
ATOM 836 C CA . ARG A 1 102 ? -7.954 8.001 -5.268 1.00 95.44 102 ARG A CA 1
ATOM 837 C C . ARG A 1 102 ? -8.390 6.973 -4.225 1.00 95.44 102 ARG A C 1
ATOM 839 O O . ARG A 1 102 ? -9.242 7.294 -3.403 1.00 95.44 102 ARG A O 1
ATOM 846 N N . MET A 1 103 ? -7.797 5.780 -4.225 1.00 96.06 103 MET A N 1
ATOM 847 C CA . MET A 1 103 ? -8.092 4.725 -3.250 1.00 96.06 103 MET A CA 1
ATOM 848 C C . MET A 1 103 ? -7.903 5.220 -1.813 1.00 96.06 103 MET A C 1
ATOM 850 O O . MET A 1 103 ? -8.808 5.097 -0.993 1.00 96.06 103 MET A O 1
ATOM 854 N N . LEU A 1 104 ? -6.766 5.846 -1.506 1.00 95.38 104 LEU A N 1
ATOM 855 C CA . LEU A 1 104 ? -6.503 6.341 -0.154 1.00 95.38 104 LEU A CA 1
ATOM 856 C C . LEU A 1 104 ? -7.388 7.523 0.246 1.00 95.38 104 LEU A C 1
ATOM 858 O O . LEU A 1 104 ? -7.760 7.621 1.413 1.00 95.38 104 LEU A O 1
ATOM 862 N N . ASN A 1 105 ? -7.773 8.386 -0.697 1.00 95.81 105 ASN A N 1
ATOM 863 C CA . ASN A 1 105 ? -8.757 9.432 -0.425 1.00 95.81 105 ASN A CA 1
ATOM 864 C C . ASN A 1 105 ? -10.123 8.826 -0.065 1.00 95.81 105 ASN A C 1
ATOM 866 O O . ASN A 1 105 ? -10.747 9.266 0.895 1.00 95.81 105 ASN A O 1
ATOM 870 N N . LEU A 1 106 ? -10.569 7.790 -0.786 1.00 97.00 106 LEU A N 1
ATOM 871 C CA . LEU A 1 106 ? -11.829 7.097 -0.494 1.00 97.00 106 LEU A CA 1
ATOM 872 C C . LEU A 1 106 ? -11.804 6.439 0.890 1.00 97.00 106 LEU A C 1
ATOM 874 O O . LEU A 1 106 ? -12.721 6.641 1.684 1.00 97.00 106 LEU A O 1
ATOM 878 N N . LEU A 1 107 ? -10.732 5.707 1.206 1.00 97.31 107 LEU A N 1
ATOM 879 C CA . LEU A 1 107 ? -10.565 5.075 2.517 1.00 97.31 107 LEU A CA 1
ATOM 880 C C . LEU A 1 107 ? -10.472 6.116 3.644 1.00 97.31 107 LEU A C 1
ATOM 882 O O . LEU A 1 107 ? -11.089 5.946 4.693 1.00 97.31 107 LEU A O 1
ATOM 886 N N . GLY A 1 108 ? -9.742 7.212 3.425 1.00 96.62 108 GLY A N 1
ATOM 887 C CA . GLY A 1 108 ? -9.595 8.294 4.399 1.00 96.62 108 GLY A CA 1
ATOM 888 C C . GLY A 1 108 ? -10.902 9.042 4.663 1.00 96.62 108 GLY A C 1
ATOM 889 O O . GLY A 1 108 ? -11.222 9.326 5.817 1.00 96.62 108 GLY A O 1
ATOM 890 N N . ASN A 1 109 ? -11.686 9.310 3.618 1.00 97.56 109 ASN A N 1
ATOM 891 C CA . ASN A 1 109 ? -12.999 9.937 3.749 1.00 97.56 109 ASN A CA 1
ATOM 892 C C . ASN A 1 109 ? -13.960 9.039 4.530 1.00 97.56 109 ASN A C 1
ATOM 894 O O . ASN A 1 109 ? -14.547 9.501 5.507 1.00 97.56 109 ASN A O 1
ATOM 898 N N . ALA A 1 110 ? -14.035 7.753 4.175 1.00 97.81 110 ALA A N 1
ATOM 899 C CA . ALA A 1 110 ? -14.850 6.779 4.896 1.00 97.81 110 ALA A CA 1
ATOM 900 C C . ALA A 1 110 ? -14.425 6.655 6.372 1.00 97.81 110 ALA A C 1
ATOM 902 O O . ALA A 1 110 ? -15.271 6.560 7.261 1.00 97.81 110 ALA A O 1
ATOM 903 N N . TRP A 1 111 ? -13.120 6.718 6.663 1.00 98.12 111 TRP A N 1
ATOM 904 C CA . TRP A 1 111 ? -12.626 6.710 8.041 1.00 98.12 111 TRP A CA 1
ATOM 905 C C . TRP A 1 111 ? -13.116 7.942 8.810 1.00 98.12 111 TRP A C 1
ATOM 907 O O . TRP A 1 111 ? -13.655 7.821 9.908 1.00 98.12 111 TRP A O 1
ATOM 917 N N . TRP A 1 112 ? -12.982 9.136 8.226 1.00 97.62 112 TRP A N 1
ATOM 918 C CA . TRP A 1 112 ? -13.420 10.381 8.858 1.00 97.62 112 TRP A CA 1
ATOM 919 C C . TRP A 1 112 ? -14.935 10.470 9.042 1.00 97.62 112 TRP A C 1
ATOM 921 O O . TRP A 1 112 ? -15.392 10.999 10.057 1.00 97.62 112 TRP A O 1
ATOM 931 N N . GLU A 1 113 ? -15.717 9.961 8.094 1.00 98.19 113 GLU A N 1
ATOM 932 C CA . GLU A 1 113 ? -17.172 9.835 8.223 1.00 98.19 113 GLU A CA 1
ATOM 933 C C . GLU A 1 113 ? -17.540 8.964 9.422 1.00 98.19 113 GLU A C 1
ATOM 935 O O . GLU A 1 113 ? -18.334 9.379 10.269 1.00 98.19 113 GLU A O 1
ATOM 940 N N . GLU A 1 114 ? -16.888 7.813 9.562 1.00 98.25 114 GLU A N 1
ATOM 941 C CA . GLU A 1 114 ? -17.141 6.888 10.661 1.00 98.25 114 GLU A CA 1
ATOM 942 C C . GLU A 1 114 ? -16.693 7.457 12.019 1.00 98.25 114 GLU A C 1
ATOM 944 O O . GLU A 1 114 ? -17.382 7.286 13.032 1.00 98.25 114 GLU A O 1
ATOM 949 N N . VAL A 1 115 ? -15.596 8.226 12.054 1.00 97.94 115 VAL A N 1
ATOM 950 C CA . VAL A 1 115 ? -15.204 9.008 13.239 1.00 97.94 115 VAL A CA 1
ATOM 951 C C . VAL A 1 115 ? -16.259 10.057 13.575 1.00 97.94 115 VAL A C 1
ATOM 953 O O . VAL A 1 115 ? -16.624 10.193 14.742 1.00 97.94 115 VAL A O 1
ATOM 956 N N . ARG A 1 116 ? -16.777 10.803 12.592 1.00 98.12 116 ARG A N 1
ATOM 957 C CA . ARG A 1 116 ? -17.814 11.819 12.837 1.00 98.12 116 ARG A CA 1
ATOM 958 C C . ARG A 1 116 ? -19.099 11.200 13.377 1.00 98.12 116 ARG A C 1
ATOM 960 O O . ARG A 1 116 ? -19.683 11.791 14.289 1.00 98.12 116 ARG A O 1
ATOM 967 N N . ARG A 1 117 ? -19.481 10.032 12.848 1.00 98.12 117 ARG A N 1
ATOM 968 C CA . ARG A 1 117 ? -20.687 9.272 13.204 1.00 98.12 117 ARG A CA 1
ATOM 969 C C . ARG A 1 117 ? -20.612 8.660 14.601 1.00 98.12 117 ARG A C 1
ATOM 971 O O . ARG A 1 117 ? -21.569 8.753 15.358 1.00 98.12 117 ARG A O 1
ATOM 978 N N . THR A 1 118 ? -19.486 8.038 14.951 1.00 97.44 118 THR A N 1
ATOM 979 C CA . THR A 1 118 ? -19.353 7.258 16.200 1.00 97.44 118 THR A CA 1
ATOM 980 C C . THR A 1 118 ? -18.608 7.982 17.318 1.00 97.44 118 THR A C 1
ATOM 982 O O . THR A 1 118 ? -18.646 7.538 18.464 1.00 97.44 118 THR A O 1
ATOM 985 N N . LYS A 1 119 ? -17.870 9.050 16.985 1.00 96.94 119 LYS A N 1
ATOM 986 C CA . LYS A 1 119 ? -16.881 9.732 17.842 1.00 96.94 119 LYS A CA 1
ATOM 987 C C . LYS A 1 119 ? -15.739 8.835 18.342 1.00 96.94 119 LYS A C 1
ATOM 989 O O . LYS A 1 119 ? -14.949 9.259 19.180 1.00 96.94 119 LYS A O 1
ATOM 994 N N . LYS A 1 120 ? -15.600 7.611 17.818 1.00 97.00 120 LYS A N 1
ATOM 995 C CA . LYS A 1 120 ? -14.646 6.598 18.293 1.00 97.00 120 LYS A CA 1
ATOM 996 C C . LYS A 1 120 ? -13.707 6.168 17.166 1.00 97.00 120 LYS A C 1
ATOM 998 O O . LYS A 1 120 ? -14.095 5.436 16.261 1.00 97.00 120 LYS A O 1
ATOM 1003 N N . ARG A 1 121 ? -12.433 6.566 17.253 1.00 96.94 121 ARG A N 1
ATOM 1004 C CA . ARG A 1 121 ? -11.412 6.261 16.228 1.00 96.94 121 ARG A CA 1
ATOM 1005 C C . ARG A 1 121 ? -11.203 4.763 16.000 1.00 96.94 121 ARG A C 1
ATOM 1007 O O . ARG A 1 121 ? -11.088 4.345 14.856 1.00 96.94 121 ARG A O 1
ATOM 1014 N N . TYR A 1 122 ? -11.212 3.951 17.058 1.00 95.94 122 TYR A N 1
ATOM 1015 C CA . TYR A 1 122 ? -11.032 2.501 16.919 1.00 95.94 122 TYR A CA 1
ATOM 1016 C C . TYR A 1 122 ? -12.181 1.839 16.134 1.00 95.94 122 TYR A C 1
ATOM 1018 O O . TYR A 1 122 ? -11.942 0.880 15.404 1.00 95.94 122 TYR A O 1
ATOM 1026 N N . LEU A 1 123 ? -13.413 2.366 16.234 1.00 97.56 123 LEU A N 1
ATOM 1027 C CA . LEU A 1 123 ? -14.542 1.885 15.434 1.00 97.56 123 LEU A CA 1
ATOM 1028 C C . LEU A 1 123 ? -14.358 2.240 13.961 1.00 97.56 123 LEU A C 1
ATOM 1030 O O . LEU A 1 123 ? -14.590 1.383 13.117 1.00 97.56 123 LEU A O 1
ATOM 1034 N N . ALA A 1 124 ? -13.866 3.445 13.661 1.00 98.00 124 ALA A N 1
ATOM 1035 C CA . ALA A 1 124 ? -13.517 3.838 12.299 1.00 98.00 124 ALA A CA 1
ATOM 1036 C C . ALA A 1 124 ? -12.406 2.971 11.704 1.00 98.00 124 ALA A C 1
ATOM 1038 O O . ALA A 1 124 ? -12.530 2.488 10.582 1.00 98.00 124 ALA A O 1
ATOM 1039 N N . THR A 1 125 ? -11.355 2.694 12.473 1.00 97.00 125 THR A N 1
ATOM 1040 C CA . THR A 1 125 ? -10.286 1.785 12.048 1.00 97.00 125 THR A CA 1
ATOM 1041 C C . THR A 1 125 ? -10.831 0.387 11.766 1.00 97.00 125 THR A C 1
ATOM 1043 O O . THR A 1 125 ? -10.623 -0.129 10.672 1.00 97.00 125 THR A O 1
ATOM 1046 N N . ARG A 1 126 ? -11.613 -0.194 12.685 1.00 96.44 126 ARG A N 1
ATOM 1047 C CA . ARG A 1 126 ? -12.248 -1.505 12.478 1.00 96.44 126 ARG A CA 1
ATOM 1048 C C . ARG A 1 126 ? -13.188 -1.514 11.267 1.00 96.44 126 ARG A C 1
ATOM 1050 O O . ARG A 1 126 ? -13.189 -2.477 10.512 1.00 96.44 126 ARG A O 1
ATOM 1057 N N . HIS A 1 127 ? -13.956 -0.443 11.063 1.00 97.50 127 HIS A N 1
ATOM 1058 C CA . HIS A 1 127 ? -14.857 -0.288 9.919 1.00 97.50 127 HIS A CA 1
ATOM 1059 C C . HIS A 1 127 ? -14.106 -0.292 8.585 1.00 97.50 127 HIS A C 1
ATOM 1061 O O . HIS A 1 127 ? -14.558 -0.915 7.628 1.00 97.50 127 HIS A O 1
ATOM 1067 N N . ILE A 1 128 ? -12.957 0.386 8.513 1.00 97.75 128 ILE A N 1
ATOM 1068 C CA . ILE A 1 128 ? -12.132 0.405 7.303 1.00 97.75 128 ILE A CA 1
ATOM 1069 C C . ILE A 1 128 ? -11.445 -0.937 7.076 1.00 97.75 128 ILE A C 1
ATOM 1071 O O . ILE A 1 128 ? -11.479 -1.437 5.958 1.00 97.75 128 ILE A O 1
ATOM 1075 N N . LEU A 1 129 ? -10.880 -1.553 8.116 1.00 96.44 129 LEU A N 1
ATOM 1076 C CA . LEU A 1 129 ? -10.234 -2.866 8.000 1.00 96.44 129 LEU A CA 1
ATOM 1077 C C . LEU A 1 129 ? -11.215 -3.954 7.553 1.00 96.44 129 LEU A C 1
ATOM 1079 O O . LEU A 1 129 ? -10.844 -4.803 6.755 1.00 96.44 129 LEU A O 1
ATOM 1083 N N . ALA A 1 130 ? -12.482 -3.877 7.967 1.00 95.81 130 ALA A N 1
ATOM 1084 C CA . ALA A 1 130 ? -13.532 -4.790 7.511 1.00 95.81 130 ALA A CA 1
ATOM 1085 C C . ALA A 1 130 ? -13.846 -4.687 6.003 1.00 95.81 130 ALA A C 1
ATOM 1087 O O . ALA A 1 130 ? -14.531 -5.552 5.465 1.00 95.81 130 ALA A O 1
ATOM 1088 N N . LYS A 1 131 ? -13.377 -3.636 5.313 1.00 95.31 131 LYS A N 1
ATOM 1089 C CA . LYS A 1 131 ? -13.479 -3.498 3.849 1.00 95.31 131 LYS A CA 1
ATOM 1090 C C . LYS A 1 131 ? -12.278 -4.101 3.113 1.00 95.31 131 LYS A C 1
ATOM 1092 O O . LYS A 1 131 ? -12.308 -4.169 1.886 1.00 95.31 131 LYS A O 1
ATOM 1097 N N . ALA A 1 132 ? -11.217 -4.475 3.827 1.00 96.06 132 ALA A N 1
ATOM 1098 C CA . ALA A 1 132 ? -10.080 -5.173 3.247 1.00 96.06 132 ALA A CA 1
ATOM 1099 C C . ALA A 1 132 ? -10.377 -6.671 3.132 1.00 96.06 132 ALA A C 1
ATOM 1101 O O . ALA A 1 132 ? -11.145 -7.230 3.914 1.00 96.06 132 ALA A O 1
ATOM 1102 N N . SER A 1 133 ? -9.746 -7.323 2.161 1.00 94.75 133 SER A N 1
ATOM 1103 C CA . SER A 1 133 ? -9.793 -8.780 2.030 1.00 94.75 133 SER A CA 1
ATOM 1104 C C . SER A 1 133 ? -8.583 -9.404 2.725 1.00 94.75 133 SER A C 1
ATOM 1106 O O . SER A 1 133 ? -7.471 -8.913 2.513 1.00 94.75 133 SER A O 1
ATOM 1108 N N . PRO A 1 134 ? -8.749 -10.472 3.525 1.00 92.12 134 PRO A N 1
ATOM 1109 C CA . PRO A 1 134 ? -7.612 -11.245 3.998 1.00 92.12 134 PRO A CA 1
ATOM 1110 C C . PRO A 1 134 ? -6.915 -11.902 2.809 1.00 92.12 134 PRO A C 1
ATOM 1112 O O . PRO A 1 134 ? -7.570 -12.366 1.872 1.00 92.12 134 PRO A O 1
ATOM 1115 N N . ILE A 1 135 ? -5.588 -11.930 2.844 1.00 89.12 135 ILE A N 1
ATOM 1116 C CA . ILE A 1 135 ? -4.778 -12.587 1.820 1.00 89.12 135 ILE A CA 1
ATOM 1117 C C . ILE A 1 135 ? -3.881 -13.642 2.459 1.00 89.12 135 ILE A C 1
ATOM 1119 O O . ILE A 1 135 ? -3.277 -13.425 3.509 1.00 89.12 135 ILE A O 1
ATOM 1123 N N . GLU A 1 136 ? -3.789 -14.796 1.806 1.00 83.62 136 GLU A N 1
ATOM 1124 C CA . GLU A 1 136 ? -2.814 -15.820 2.163 1.00 83.62 136 GLU A CA 1
ATOM 1125 C C . GLU A 1 136 ? -1.428 -15.374 1.688 1.00 83.62 136 GLU A C 1
ATOM 1127 O O . GLU A 1 136 ? -1.255 -14.917 0.555 1.00 83.62 136 GLU A O 1
ATOM 1132 N N . GLY A 1 137 ? -0.428 -15.491 2.554 1.00 74.44 137 GLY A N 1
ATOM 1133 C CA . GLY A 1 137 ? 0.934 -15.125 2.203 1.00 74.44 137 GLY A CA 1
ATOM 1134 C C . GLY A 1 137 ? 1.859 -15.054 3.404 1.00 74.44 137 GLY A C 1
ATOM 1135 O O . GLY A 1 137 ? 1.429 -14.964 4.552 1.00 74.44 137 GLY A O 1
ATOM 1136 N N . ASP A 1 138 ? 3.155 -15.081 3.117 1.00 79.75 138 ASP A N 1
ATOM 1137 C CA . ASP A 1 138 ? 4.177 -14.831 4.122 1.00 79.75 138 ASP A CA 1
ATOM 1138 C C . ASP A 1 138 ? 4.224 -13.334 4.452 1.00 79.75 138 ASP A C 1
ATOM 1140 O O . ASP A 1 138 ? 4.271 -12.487 3.556 1.00 79.75 138 ASP A O 1
ATOM 1144 N N . VAL A 1 139 ? 4.275 -12.999 5.739 1.00 79.81 139 VAL A N 1
ATOM 1145 C CA . VAL A 1 139 ? 4.430 -11.629 6.247 1.00 79.81 139 VAL A CA 1
ATOM 1146 C C . VAL A 1 139 ? 5.668 -10.945 5.650 1.00 79.81 139 VAL A C 1
ATOM 1148 O O . VAL A 1 139 ? 5.679 -9.723 5.454 1.00 79.81 139 VAL A O 1
ATOM 1151 N N . ASN A 1 140 ? 6.700 -11.719 5.292 1.00 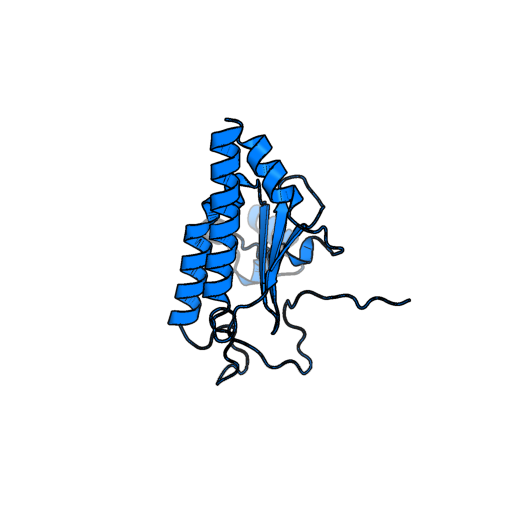80.31 140 ASN A N 1
ATOM 1152 C CA . ASN A 1 140 ? 7.896 -11.184 4.640 1.00 80.31 140 ASN A CA 1
ATOM 1153 C C . ASN A 1 140 ? 7.646 -10.641 3.220 1.00 80.31 140 ASN A C 1
ATOM 1155 O O . ASN A 1 140 ? 8.494 -9.924 2.700 1.00 80.31 140 ASN A O 1
ATOM 1159 N N . SER A 1 141 ? 6.486 -10.910 2.610 1.00 76.19 141 SER A N 1
ATOM 1160 C CA . SER A 1 141 ? 6.096 -10.314 1.321 1.00 76.19 141 SER A CA 1
ATOM 1161 C C . SER A 1 141 ? 5.822 -8.807 1.408 1.00 76.19 141 SER A C 1
ATOM 1163 O O . SER A 1 141 ? 6.055 -8.078 0.443 1.00 76.19 141 SER A O 1
ATOM 1165 N N . VAL A 1 142 ? 5.373 -8.325 2.573 1.00 80.19 142 VAL A N 1
ATOM 1166 C CA . VAL A 1 142 ? 5.086 -6.901 2.829 1.00 80.19 142 VAL A CA 1
ATOM 1167 C C . VAL A 1 142 ? 6.186 -6.253 3.671 1.00 80.19 142 VAL A C 1
ATOM 1169 O O . VAL A 1 142 ? 6.416 -5.045 3.577 1.00 80.19 142 VAL A O 1
ATOM 1172 N N . ARG A 1 143 ? 6.896 -7.038 4.491 1.00 83.12 143 ARG A N 1
ATOM 1173 C CA . 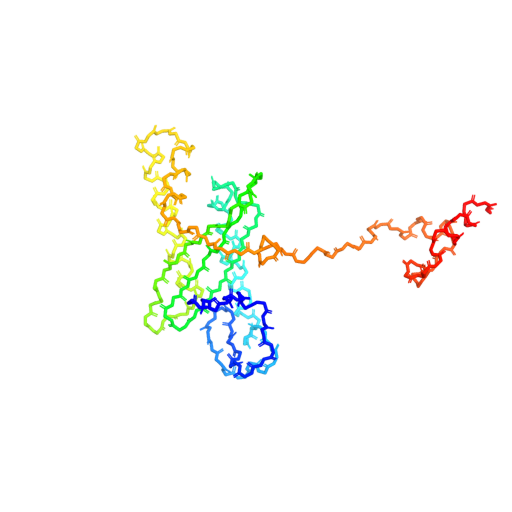ARG A 1 143 ? 8.005 -6.538 5.306 1.00 83.12 143 ARG A CA 1
ATOM 1174 C C . ARG A 1 143 ? 9.152 -6.048 4.405 1.00 83.12 143 ARG A C 1
ATOM 1176 O O . ARG A 1 143 ? 9.684 -6.827 3.617 1.00 83.12 143 ARG A O 1
ATOM 1183 N N . PRO A 1 144 ? 9.593 -4.784 4.538 1.00 80.19 144 PRO A N 1
ATOM 1184 C CA . PRO A 1 144 ? 10.775 -4.309 3.831 1.00 80.19 144 PRO A CA 1
ATOM 1185 C C . PRO A 1 144 ? 12.013 -5.119 4.220 1.00 80.19 144 PRO A C 1
ATOM 1187 O O . PRO A 1 144 ? 12.166 -5.498 5.384 1.00 80.19 144 PRO A O 1
ATOM 1190 N N . LEU A 1 145 ? 12.923 -5.321 3.265 1.00 78.31 145 LEU A N 1
ATOM 1191 C CA . LEU A 1 145 ? 14.228 -5.913 3.547 1.00 78.31 145 LEU A CA 1
ATOM 1192 C C . LEU A 1 145 ? 14.972 -5.045 4.570 1.00 78.31 145 LEU A C 1
ATOM 1194 O O . LEU A 1 145 ? 15.266 -3.875 4.314 1.00 78.31 145 LEU A O 1
ATOM 1198 N N . GLU A 1 146 ? 15.264 -5.626 5.728 1.00 75.25 146 GLU A N 1
ATOM 1199 C CA . GLU A 1 146 ? 15.984 -4.955 6.803 1.00 75.25 146 GLU A CA 1
ATOM 1200 C C . GLU A 1 146 ? 17.488 -5.064 6.539 1.00 75.25 146 GLU A C 1
ATOM 1202 O O . GLU A 1 146 ? 18.094 -6.112 6.747 1.00 75.25 146 GLU A O 1
ATOM 1207 N N . VAL A 1 147 ? 18.091 -3.977 6.055 1.00 73.88 147 VAL A N 1
ATOM 1208 C CA . VAL A 1 147 ? 19.548 -3.872 5.927 1.00 73.88 147 VAL A CA 1
ATOM 1209 C C . VAL A 1 147 ? 20.084 -3.311 7.239 1.00 73.88 147 VAL A C 1
ATOM 1211 O O . VAL A 1 147 ? 19.841 -2.152 7.574 1.00 73.88 147 VAL A O 1
ATOM 1214 N N . ARG A 1 148 ? 20.766 -4.155 8.016 1.00 69.75 148 ARG A N 1
ATOM 1215 C CA . ARG A 1 148 ? 21.414 -3.754 9.266 1.00 69.75 148 ARG A CA 1
ATOM 1216 C C . ARG A 1 148 ? 22.860 -3.398 8.979 1.00 69.75 148 ARG A C 1
ATOM 1218 O O . ARG A 1 148 ? 23.680 -4.280 8.751 1.00 69.75 148 ARG A O 1
ATOM 1225 N N . GLU A 1 149 ? 23.159 -2.110 9.013 1.00 61.81 149 GLU A N 1
ATOM 1226 C CA . GLU A 1 149 ? 24.531 -1.615 8.946 1.00 61.81 149 GLU A CA 1
ATOM 1227 C C . GLU A 1 149 ? 25.007 -1.248 10.357 1.00 61.81 149 GLU A C 1
ATOM 1229 O O . GLU A 1 149 ? 24.239 -0.651 11.123 1.00 61.81 149 GLU A O 1
ATOM 1234 N N . PRO A 1 150 ? 26.254 -1.579 10.735 1.00 61.41 150 PRO A N 1
ATOM 1235 C CA . PRO A 1 150 ? 26.840 -1.122 11.989 1.00 61.41 150 PRO A CA 1
ATOM 1236 C C . PRO A 1 150 ? 26.927 0.416 12.023 1.00 61.41 150 PRO A C 1
ATOM 1238 O O . PRO A 1 150 ? 27.856 1.027 11.495 1.00 61.41 150 PRO A O 1
ATOM 1241 N N . ALA A 1 151 ? 25.942 1.075 12.634 1.00 58.88 151 ALA A N 1
ATOM 1242 C CA . ALA A 1 151 ? 25.906 2.531 12.715 1.00 58.88 151 ALA A CA 1
ATOM 1243 C C . ALA A 1 151 ? 26.935 3.059 13.731 1.00 58.88 151 ALA A C 1
ATOM 1245 O O . ALA A 1 151 ? 27.051 2.543 14.840 1.00 58.88 151 ALA A O 1
ATOM 1246 N N . ARG A 1 152 ? 27.643 4.142 13.370 1.00 57.34 152 ARG A N 1
ATOM 1247 C CA . ARG A 1 152 ? 28.567 4.893 14.252 1.00 57.34 152 ARG A CA 1
ATOM 1248 C C . ARG A 1 152 ? 29.723 4.075 14.842 1.00 57.34 152 ARG A C 1
ATOM 1250 O O . ARG A 1 152 ? 30.233 4.406 15.907 1.00 57.34 152 ARG A O 1
ATOM 1257 N N . MET A 1 153 ? 30.198 3.056 14.130 1.00 63.50 153 MET A N 1
ATOM 1258 C CA . MET A 1 153 ? 31.357 2.287 14.587 1.00 63.50 153 MET A CA 1
ATOM 1259 C C . MET A 1 153 ? 32.698 2.954 14.272 1.00 63.50 153 MET A C 1
ATOM 1261 O O . MET A 1 153 ? 33.705 2.469 14.754 1.00 63.50 153 MET A O 1
ATOM 1265 N N . ALA A 1 154 ? 32.755 4.068 13.529 1.00 66.94 154 ALA A N 1
ATOM 1266 C CA . ALA A 1 154 ? 34.023 4.685 13.112 1.00 66.94 154 ALA A CA 1
ATOM 1267 C C . ALA A 1 154 ? 34.976 4.984 14.286 1.00 66.94 154 ALA A C 1
ATOM 1269 O O . ALA A 1 154 ? 36.162 4.660 14.213 1.00 66.94 154 ALA A O 1
ATOM 1270 N N . THR A 1 155 ? 34.462 5.528 15.394 1.00 69.94 155 THR A N 1
ATOM 1271 C CA . THR A 1 155 ? 35.275 5.816 16.586 1.00 69.94 155 THR A CA 1
ATOM 1272 C C . THR A 1 155 ? 35.709 4.530 17.283 1.00 69.94 155 THR A C 1
ATOM 1274 O O . THR A 1 155 ? 36.891 4.342 17.550 1.00 69.94 155 THR A O 1
ATOM 1277 N N . SER A 1 156 ? 34.782 3.592 17.503 1.00 74.94 156 SER A N 1
ATOM 1278 C CA . SER A 1 156 ? 35.087 2.295 18.120 1.00 74.94 156 SER A CA 1
ATOM 1279 C C . SER A 1 156 ? 36.040 1.450 17.271 1.00 74.94 156 SER A C 1
ATOM 1281 O O . SER A 1 156 ? 36.930 0.817 17.814 1.00 74.94 156 SER A O 1
ATOM 1283 N N . MET A 1 157 ? 35.910 1.474 15.946 1.00 79.38 157 MET A N 1
ATOM 1284 C CA . MET A 1 157 ? 36.796 0.799 14.999 1.00 79.38 157 MET A CA 1
ATOM 1285 C C . MET A 1 157 ? 38.180 1.431 14.990 1.00 79.38 157 MET A C 1
ATOM 1287 O O . MET A 1 157 ? 39.165 0.703 14.977 1.00 79.38 157 MET A O 1
ATOM 1291 N N . THR A 1 158 ? 38.267 2.762 15.063 1.00 77.19 158 THR A N 1
ATOM 1292 C CA . THR A 1 158 ? 39.549 3.460 15.224 1.00 77.19 158 THR A CA 1
ATOM 1293 C C . THR A 1 158 ? 40.228 3.055 16.536 1.00 77.19 158 THR A C 1
ATOM 1295 O O . THR A 1 158 ? 41.397 2.680 16.521 1.00 77.19 158 THR A O 1
ATOM 1298 N N . HIS A 1 159 ? 39.495 3.054 17.656 1.00 80.25 159 HIS A N 1
ATOM 1299 C CA . HIS A 1 159 ? 40.024 2.662 18.971 1.00 80.25 159 HIS A CA 1
ATOM 1300 C C . HIS A 1 159 ? 40.462 1.191 19.004 1.00 80.25 159 HIS A C 1
ATOM 1302 O O . HIS A 1 159 ? 41.535 0.873 19.505 1.00 80.25 159 HIS A O 1
ATOM 1308 N N . LEU A 1 160 ? 39.658 0.302 18.419 1.00 82.19 160 LEU A N 1
ATOM 1309 C CA . LEU A 1 160 ? 39.915 -1.138 18.343 1.00 82.19 160 LEU A CA 1
ATOM 1310 C C . LEU A 1 160 ? 40.848 -1.523 17.178 1.00 82.19 160 LEU A C 1
ATOM 1312 O O . LEU A 1 160 ? 41.128 -2.703 16.981 1.00 82.19 160 LEU A O 1
ATOM 1316 N N . LYS A 1 161 ? 41.328 -0.548 16.393 1.00 83.62 161 LYS A N 1
ATOM 1317 C CA . LYS A 1 161 ? 42.160 -0.746 15.191 1.00 83.62 161 LYS A CA 1
ATOM 1318 C C . LYS A 1 161 ? 41.569 -1.763 14.198 1.00 83.62 161 LYS A C 1
ATOM 1320 O O . LYS A 1 161 ? 42.307 -2.500 13.547 1.00 83.62 161 LYS A O 1
ATOM 1325 N N . LEU A 1 162 ? 40.242 -1.784 14.078 1.00 84.06 162 LEU A N 1
ATOM 1326 C CA . LEU A 1 162 ? 39.496 -2.642 13.158 1.00 84.06 162 LEU A CA 1
ATOM 1327 C C . LEU A 1 162 ? 39.309 -1.949 11.808 1.00 84.06 162 LEU A C 1
ATOM 1329 O O . LEU A 1 162 ? 38.989 -0.761 11.741 1.00 84.06 162 LEU A O 1
ATOM 1333 N N . ARG A 1 163 ? 39.459 -2.702 10.719 1.00 82.19 163 ARG A N 1
ATOM 1334 C CA . ARG A 1 163 ? 39.161 -2.254 9.355 1.00 82.19 163 ARG A CA 1
ATOM 1335 C C . ARG A 1 163 ? 37.737 -2.637 8.970 1.00 82.19 163 ARG A C 1
ATOM 1337 O O . ARG A 1 163 ? 37.149 -3.565 9.512 1.00 82.19 163 ARG A O 1
ATOM 1344 N N . HIS A 1 164 ? 37.184 -1.945 7.976 1.00 76.81 164 HIS A N 1
ATOM 1345 C CA . HIS A 1 164 ? 35.831 -2.224 7.482 1.00 76.81 164 HIS A CA 1
ATOM 1346 C C . HIS A 1 164 ? 35.663 -3.671 6.990 1.00 76.81 164 HIS A C 1
ATOM 1348 O O . HIS A 1 164 ? 34.644 -4.288 7.270 1.00 76.81 164 HIS A O 1
ATOM 1354 N N . ASN A 1 165 ? 36.676 -4.239 6.328 1.00 81.00 165 ASN A N 1
ATOM 1355 C CA . ASN A 1 165 ? 36.632 -5.627 5.855 1.00 81.00 165 ASN A CA 1
ATOM 1356 C C . ASN A 1 165 ? 36.599 -6.648 7.003 1.00 81.00 165 ASN A C 1
ATOM 1358 O O . ASN A 1 165 ? 36.042 -7.727 6.826 1.00 81.00 165 ASN A O 1
ATOM 1362 N N . ASP A 1 166 ? 37.127 -6.298 8.181 1.00 81.25 166 ASP A N 1
ATOM 1363 C CA . ASP A 1 166 ? 37.125 -7.194 9.339 1.00 81.25 166 ASP A CA 1
ATOM 1364 C C . ASP A 1 166 ? 35.695 -7.447 9.832 1.00 81.25 166 ASP A C 1
ATOM 1366 O O . ASP A 1 166 ? 35.399 -8.552 10.275 1.00 81.25 166 ASP A O 1
ATOM 1370 N N . LEU A 1 167 ? 34.785 -6.470 9.671 1.00 75.94 167 LEU A N 1
ATOM 1371 C CA . LEU A 1 167 ? 33.360 -6.575 10.034 1.00 75.94 167 LEU A CA 1
ATOM 1372 C C . LEU A 1 167 ? 32.595 -7.641 9.242 1.00 75.94 167 LEU A C 1
ATOM 1374 O O . LEU A 1 167 ? 31.519 -8.056 9.661 1.00 75.94 167 LEU A O 1
ATOM 1378 N N . TYR A 1 168 ? 33.140 -8.070 8.106 1.00 79.56 168 TYR A N 1
ATOM 1379 C CA . TYR A 1 168 ? 32.551 -9.094 7.246 1.00 79.56 168 TYR A CA 1
ATOM 1380 C C . TYR A 1 168 ? 33.365 -10.394 7.268 1.00 79.56 168 TYR A C 1
ATOM 1382 O O . TYR A 1 168 ? 33.094 -11.301 6.484 1.00 79.56 168 TYR A O 1
ATOM 1390 N N . SER A 1 169 ? 34.365 -10.492 8.153 1.00 83.19 169 SER A N 1
ATOM 1391 C CA . SER A 1 169 ? 35.172 -11.697 8.318 1.00 83.19 169 SER A CA 1
ATOM 1392 C C . SER A 1 169 ? 34.356 -12.818 8.976 1.00 83.19 169 SER A C 1
ATOM 1394 O O . SER A 1 169 ? 33.633 -12.551 9.942 1.00 83.19 169 SER A O 1
ATOM 1396 N N . PRO A 1 170 ? 34.506 -14.083 8.536 1.00 83.25 170 PRO A N 1
ATOM 1397 C CA . PRO A 1 170 ? 33.930 -15.231 9.240 1.00 83.25 170 PRO A CA 1
ATOM 1398 C C . PRO A 1 170 ? 34.436 -15.346 10.691 1.00 83.25 170 PRO A C 1
ATOM 1400 O O . PRO A 1 170 ? 33.715 -15.846 11.550 1.00 83.25 170 PRO A O 1
ATOM 1403 N N . ASP A 1 171 ? 35.616 -14.791 10.991 1.00 86.31 171 ASP A N 1
ATOM 1404 C CA . ASP A 1 171 ? 36.253 -14.834 12.313 1.00 86.31 171 ASP A CA 1
ATOM 1405 C C . ASP A 1 171 ? 36.057 -13.544 13.132 1.00 86.31 171 ASP A C 1
ATOM 1407 O O . ASP A 1 171 ? 36.796 -13.277 14.087 1.00 86.31 171 ASP A O 1
ATOM 1411 N N . LEU A 1 172 ? 35.057 -12.720 12.789 1.00 83.38 172 LEU A N 1
ATOM 1412 C CA . LEU A 1 172 ? 34.806 -11.410 13.408 1.00 83.38 172 LEU A CA 1
ATOM 1413 C C . LEU A 1 172 ? 34.840 -11.446 14.946 1.00 83.38 172 LEU A C 1
ATOM 1415 O O . LEU A 1 172 ? 35.427 -10.568 15.581 1.00 83.38 172 LEU A O 1
ATOM 1419 N N . GLN A 1 173 ? 34.250 -12.473 15.565 1.00 83.81 173 GLN A N 1
ATOM 1420 C CA . GLN A 1 173 ? 34.231 -12.602 17.025 1.00 83.81 173 GLN A CA 1
ATOM 1421 C C . GLN A 1 173 ? 35.636 -12.691 17.637 1.00 83.81 173 GLN A C 1
ATOM 1423 O O . GLN A 1 173 ? 35.883 -12.125 18.705 1.00 83.81 173 GLN A O 1
ATOM 1428 N N . GLN A 1 174 ? 36.560 -13.396 16.985 1.00 85.88 174 GLN A N 1
ATOM 1429 C CA . GLN A 1 174 ? 37.931 -13.549 17.463 1.00 85.88 174 GLN A CA 1
ATOM 1430 C C . GLN A 1 174 ? 38.734 -12.265 17.246 1.00 85.88 174 GLN A C 1
ATOM 1432 O O . GLN A 1 174 ? 39.470 -11.853 18.144 1.00 85.88 174 GLN A O 1
ATOM 1437 N N . ILE A 1 175 ? 38.526 -11.597 16.110 1.00 85.25 175 ILE A N 1
ATOM 1438 C CA . ILE A 1 175 ? 39.158 -10.313 15.788 1.00 85.25 175 ILE A CA 1
ATOM 1439 C C . ILE A 1 175 ? 38.755 -9.244 16.819 1.00 85.25 175 ILE A C 1
ATOM 1441 O O . ILE A 1 175 ? 39.621 -8.571 17.379 1.00 85.25 175 ILE A O 1
ATOM 1445 N N . ILE A 1 176 ? 37.464 -9.147 17.162 1.00 83.19 176 ILE A N 1
ATOM 1446 C CA . ILE A 1 176 ? 36.980 -8.225 18.203 1.00 83.19 176 ILE A CA 1
ATOM 1447 C C . ILE A 1 176 ? 37.605 -8.565 19.565 1.00 83.19 176 ILE A C 1
ATOM 1449 O O . ILE A 1 176 ? 38.119 -7.677 20.243 1.00 83.19 176 ILE A O 1
ATOM 1453 N N . LYS A 1 177 ? 37.617 -9.845 19.970 1.00 86.50 177 LYS A N 1
ATOM 1454 C CA . LYS A 1 177 ? 38.221 -10.268 21.250 1.00 86.50 177 LYS A CA 1
ATOM 1455 C C . LYS A 1 177 ? 39.703 -9.910 21.344 1.00 86.50 177 LYS A C 1
ATOM 1457 O O . LYS A 1 177 ? 40.159 -9.527 22.416 1.00 86.50 177 LYS A O 1
ATOM 1462 N N . GLN A 1 178 ? 40.456 -10.049 20.255 1.00 85.75 178 GLN A N 1
ATOM 1463 C CA . GLN A 1 178 ? 41.867 -9.659 20.217 1.00 85.75 178 GLN A CA 1
ATOM 1464 C C . GLN A 1 178 ? 42.042 -8.144 20.301 1.00 85.75 178 GLN A C 1
ATOM 1466 O O . GLN A 1 178 ? 42.941 -7.684 20.999 1.00 85.75 178 GLN A O 1
ATOM 1471 N N . ALA A 1 179 ? 41.174 -7.378 19.641 1.00 84.00 179 ALA A N 1
ATOM 1472 C CA . ALA A 1 179 ? 41.216 -5.923 19.679 1.00 84.00 179 ALA A CA 1
ATOM 1473 C C . ALA A 1 179 ? 40.971 -5.348 21.085 1.00 84.00 179 ALA A C 1
ATOM 1475 O O . ALA A 1 179 ? 41.625 -4.385 21.454 1.00 84.00 179 ALA A O 1
ATOM 1476 N N . PHE A 1 180 ? 40.092 -5.961 21.889 1.00 82.12 180 PHE A N 1
ATOM 1477 C CA . PHE A 1 180 ? 39.853 -5.558 23.286 1.00 82.12 180 PHE A CA 1
ATOM 1478 C C . PHE A 1 180 ? 40.945 -5.998 24.276 1.00 82.12 180 PHE A C 1
ATOM 1480 O O . PHE A 1 180 ? 40.971 -5.517 25.404 1.00 82.12 180 PHE A O 1
ATOM 1487 N N . ARG A 1 181 ? 41.805 -6.951 23.897 1.00 81.50 181 ARG A N 1
ATOM 1488 C CA . ARG A 1 181 ? 42.908 -7.455 24.740 1.00 81.50 181 ARG A CA 1
ATOM 1489 C C . ARG A 1 181 ? 44.220 -6.687 24.543 1.00 81.50 181 ARG A C 1
ATOM 1491 O O . ARG A 1 181 ? 45.199 -7.016 25.207 1.00 81.50 181 ARG A O 1
ATOM 1498 N N . ARG A 1 182 ? 44.256 -5.750 23.597 1.00 60.03 182 ARG A N 1
ATOM 1499 C CA . ARG A 1 182 ? 45.395 -4.877 23.294 1.00 60.03 182 ARG A CA 1
ATOM 1500 C C . ARG A 1 182 ? 45.156 -3.494 23.873 1.00 60.03 182 ARG A C 1
ATOM 1502 O O . ARG A 1 182 ? 46.174 -2.855 24.203 1.00 60.03 182 ARG A O 1
#

Foldseek 3Di:
DDDDDPLPPPPDPDDDQAAAQQFRDSPPPVPHNHPDPVSVVLLVVLVVVLVVVCVLLQFPFWDWGDDPFWIKIWTDHPPDFWIWIDIGTDDPPGGSSVVVSVSSVVLVVQLVVQCVVPVDSVRSSVVSSVNTDTDDDGPVSGDPDDDDDPPPCPVVCVQLVHDPVLCVDPCVVVSSVVSVVD

Secondary structure (DSSP, 8-state):
---------S---SSPPP--TTT---TT-TT-S-SSHHHHHHHHHHHHHTHHHHHHTTEEEEEEEE-SSEEEEEEEETT---EEEEEEEPPTT--HHHHHHHHHHHHHHHHHHHHHHHS-HHHHHHHHHTTSEEE-S-GGGTSPP-----TT-HHHHHHTT--GGGGG-TTHHHHHHHHHT-

pLDDT: mean 84.59, std 16.36, range [31.5, 98.25]

Radius of gyration: 21.91 Å; chains: 1; bounding box: 66×41×47 Å

Sequence (182 aa):
MSRHLHLYPLIPENGHVRRCLSCGTTENMKRRRYCSIECRQKLRHNLNIRTGLLQALQTRYATFYFTETHIALDILQYGSTELLSFIFPRSNGKKPVDDFSRMLNLLGNAWWEEVRRTKKRYLATRHILAKASPIEGDVNSVRPLEVREPARMATSMTHLKLRHNDLYSPDLQQIIKQAFRR